Protein AF-X1B4D2-F1 (afdb_monomer_lite)

InterPro domains:
  IPR001525 C-5 cytosine methyltransferase [PF00145] (17-79)
  IPR029063 S-adenosyl-L-methionine-dependent methyltransferase superfamily [SSF53335] (24-81)

pLDDT: mean 87.38, std 8.49, range [53.78, 95.25]

Foldseek 3Di:
DDPDEDEPPDDDPQQALAPVPAHWYDDPNDIDGDFLQSLCVSLPHPGCPVPPDDRSVSSNPSNPDHRPVVVVVVVVVVVVVVVD

Organism: NCBI:txid412755

Sequence (84 aa):
ISSRVYGKKGLTPALMTQERVIPKITEDMRIRRLTPTECERLQGFPDNFTEGISDTQRYKCLGNAVTTNVITEIGKRLIEKNDK

Structure (mmCIF, N/CA/C/O backbone):
data_AF-X1B4D2-F1
#
_entry.id   AF-X1B4D2-F1
#
loop_
_atom_site.group_PDB
_atom_site.id
_atom_site.type_symbol
_atom_site.label_atom_id
_atom_site.label_alt_id
_atom_site.label_comp_id
_atom_site.label_asym_id
_atom_site.label_entity_id
_atom_site.label_seq_id
_atom_site.pdbx_PDB_ins_code
_atom_site.Cartn_x
_atom_site.Cartn_y
_atom_site.Cartn_z
_atom_site.occupancy
_atom_site.B_iso_or_equiv
_atom_site.auth_seq_id
_atom_site.auth_comp_id
_atom_site.auth_asym_id
_atom_site.auth_atom_id
_atom_site.pdbx_PDB_model_num
ATOM 1 N N . ILE A 1 1 ? 21.276 -3.019 -0.705 1.00 54.50 1 ILE A N 1
ATOM 2 C CA . ILE A 1 1 ? 19.977 -3.047 -1.433 1.00 54.50 1 ILE A CA 1
ATOM 3 C C . ILE A 1 1 ? 19.342 -4.402 -1.152 1.00 54.50 1 ILE A C 1
ATOM 5 O O . ILE A 1 1 ? 20.052 -5.392 -1.267 1.00 54.50 1 ILE A O 1
ATOM 9 N N . SER A 1 2 ? 18.077 -4.469 -0.725 1.00 58.38 2 SER A N 1
ATOM 10 C CA . SER A 1 2 ? 17.434 -5.759 -0.424 1.00 58.38 2 SER A CA 1
ATOM 11 C C . SER A 1 2 ? 17.289 -6.594 -1.704 1.00 58.38 2 SER A C 1
ATOM 13 O O . SER A 1 2 ? 16.646 -6.169 -2.666 1.00 58.38 2 SER A O 1
ATOM 15 N N . SER A 1 3 ? 17.917 -7.769 -1.727 1.00 72.56 3 SER A N 1
ATOM 16 C CA . SER A 1 3 ? 17.841 -8.767 -2.805 1.00 72.56 3 SER A CA 1
ATOM 17 C C . SER A 1 3 ? 16.691 -9.763 -2.614 1.00 72.56 3 SER A C 1
ATOM 19 O O . SER A 1 3 ? 16.588 -10.736 -3.355 1.00 72.56 3 SER A O 1
ATOM 21 N N . ARG A 1 4 ? 15.822 -9.534 -1.621 1.00 84.56 4 ARG A N 1
ATOM 22 C CA . ARG A 1 4 ? 14.732 -10.448 -1.268 1.00 84.56 4 ARG A CA 1
ATOM 23 C C . ARG A 1 4 ? 13.610 -10.396 -2.305 1.00 84.56 4 ARG A C 1
ATOM 25 O O . ARG A 1 4 ? 13.212 -9.315 -2.744 1.00 84.56 4 ARG A O 1
ATOM 32 N N . VAL A 1 5 ? 13.093 -11.570 -2.652 1.00 86.06 5 VAL A N 1
ATOM 33 C CA . VAL A 1 5 ? 11.938 -11.768 -3.534 1.00 86.06 5 VAL A CA 1
ATOM 34 C C . VAL A 1 5 ? 10.920 -12.612 -2.778 1.00 86.06 5 VAL A C 1
ATOM 36 O O . VAL A 1 5 ? 11.290 -13.593 -2.135 1.00 86.06 5 VAL A O 1
ATOM 39 N N . TYR A 1 6 ? 9.652 -12.216 -2.838 1.00 88.81 6 TYR A N 1
ATOM 40 C CA . TYR A 1 6 ? 8.555 -12.854 -2.118 1.00 88.81 6 TYR A CA 1
ATOM 41 C C . TYR A 1 6 ? 7.665 -13.655 -3.076 1.00 88.81 6 TYR A C 1
ATOM 43 O O . TYR A 1 6 ? 7.504 -13.308 -4.248 1.00 88.81 6 TYR A O 1
ATOM 51 N N . GLY A 1 7 ? 7.086 -14.747 -2.579 1.00 88.19 7 GLY A N 1
ATOM 52 C CA . GLY A 1 7 ? 6.088 -15.523 -3.315 1.00 88.19 7 GLY A CA 1
ATOM 53 C C . GLY A 1 7 ? 4.690 -14.914 -3.179 1.00 88.19 7 GLY A C 1
ATOM 54 O O . GLY A 1 7 ? 4.331 -14.425 -2.112 1.00 88.19 7 GLY A O 1
ATOM 55 N N . LYS A 1 8 ? 3.870 -15.003 -4.233 1.00 84.38 8 LYS A N 1
ATOM 56 C CA . LYS A 1 8 ? 2.506 -14.434 -4.284 1.00 84.38 8 LYS A CA 1
ATOM 57 C C . LYS A 1 8 ? 1.540 -14.985 -3.223 1.00 84.38 8 LYS A C 1
ATOM 59 O O . LYS A 1 8 ? 0.601 -14.304 -2.839 1.00 84.38 8 LYS A O 1
ATOM 64 N N . LYS A 1 9 ? 1.762 -16.217 -2.755 1.00 85.25 9 LYS A N 1
ATOM 65 C CA . LYS A 1 9 ? 0.929 -16.879 -1.732 1.00 85.25 9 LYS A CA 1
ATOM 66 C C . LYS A 1 9 ? 1.333 -16.534 -0.288 1.00 85.25 9 LYS A C 1
ATOM 68 O O . LYS A 1 9 ? 0.727 -17.056 0.640 1.00 85.25 9 LYS A O 1
ATOM 73 N N . GLY A 1 10 ? 2.381 -15.732 -0.096 1.00 86.19 10 GLY A N 1
ATOM 74 C CA . GLY A 1 10 ? 2.874 -15.333 1.222 1.00 86.19 10 GLY A CA 1
ATOM 75 C C . GLY A 1 10 ? 2.344 -13.976 1.680 1.00 86.19 10 GLY A C 1
ATOM 76 O O . GLY A 1 10 ? 1.630 -13.285 0.958 1.00 86.19 10 GLY A O 1
ATOM 77 N N . LEU A 1 11 ? 2.744 -13.579 2.888 1.00 87.06 11 LEU A N 1
ATOM 78 C CA . LEU A 1 11 ? 2.520 -12.223 3.382 1.00 87.06 11 LEU A CA 1
ATOM 79 C C . LEU A 1 11 ? 3.556 -11.266 2.788 1.00 87.06 11 LEU A C 1
ATOM 81 O O . LEU A 1 11 ? 4.734 -11.604 2.641 1.00 87.06 11 LEU A O 1
ATOM 85 N N . THR A 1 12 ? 3.109 -10.055 2.470 1.00 88.00 12 THR A N 1
ATOM 86 C CA . THR A 1 12 ? 3.997 -8.985 2.006 1.00 88.00 12 THR A CA 1
ATOM 87 C C . THR A 1 12 ? 4.712 -8.374 3.219 1.00 88.00 12 THR A C 1
ATOM 89 O O . THR A 1 12 ? 4.082 -8.218 4.267 1.00 88.00 12 THR A O 1
ATOM 92 N N . PRO A 1 13 ? 6.012 -8.028 3.133 1.00 88.94 13 PRO A N 1
ATOM 93 C CA . PRO A 1 13 ? 6.661 -7.235 4.178 1.00 88.94 13 PRO A CA 1
ATOM 94 C C . PRO A 1 13 ? 6.026 -5.838 4.286 1.00 88.94 13 PRO A C 1
ATOM 96 O O . PRO A 1 13 ? 5.287 -5.409 3.402 1.00 88.94 13 PRO A O 1
ATOM 99 N N . ALA A 1 14 ? 6.379 -5.092 5.333 1.00 87.12 14 ALA A N 1
ATOM 100 C CA 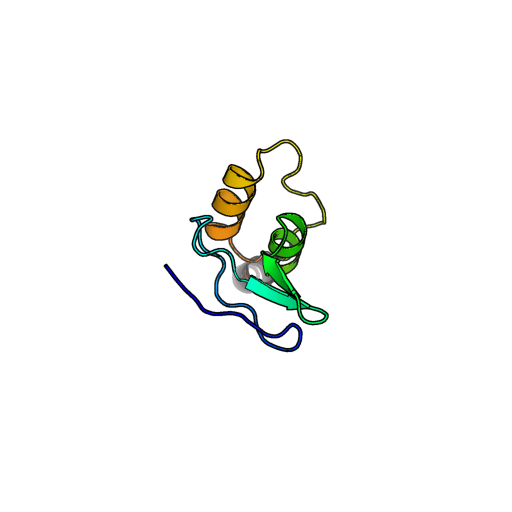. ALA A 1 14 ? 5.973 -3.695 5.452 1.00 87.12 14 ALA A CA 1
ATOM 101 C C . ALA A 1 14 ? 6.383 -2.888 4.205 1.00 87.12 14 ALA A C 1
ATOM 103 O O . ALA A 1 14 ? 7.530 -2.965 3.747 1.00 87.12 14 ALA A O 1
ATOM 104 N N . LEU A 1 15 ? 5.439 -2.113 3.666 1.00 87.06 15 LEU A N 1
ATOM 105 C CA . LEU A 1 15 ? 5.724 -1.155 2.606 1.00 87.06 15 LEU A CA 1
ATOM 106 C C . LEU A 1 15 ? 6.617 -0.054 3.175 1.00 87.06 15 LEU A C 1
ATOM 108 O O . LEU A 1 15 ? 6.361 0.464 4.256 1.00 87.06 15 LEU A O 1
ATOM 112 N N . MET A 1 16 ? 7.678 0.293 2.451 1.00 85.31 16 MET A N 1
ATOM 113 C CA . MET A 1 16 ? 8.615 1.329 2.871 1.00 85.31 16 MET A CA 1
ATOM 114 C C . MET A 1 16 ? 8.645 2.471 1.865 1.00 85.31 16 MET A C 1
ATOM 116 O O . MET A 1 16 ? 8.464 2.279 0.666 1.00 85.31 16 MET A O 1
ATOM 120 N N . THR A 1 17 ? 8.936 3.664 2.369 1.00 79.50 17 THR A N 1
ATOM 121 C CA . THR A 1 17 ? 8.908 4.945 1.651 1.00 79.50 17 THR A CA 1
ATOM 122 C C . THR A 1 17 ? 9.874 5.025 0.463 1.00 79.50 17 THR A C 1
ATOM 124 O O . THR A 1 17 ? 9.724 5.874 -0.412 1.00 79.50 17 THR A O 1
ATOM 127 N N . GLN A 1 18 ? 10.916 4.190 0.448 1.00 75.69 18 GLN A N 1
ATOM 128 C CA . GLN A 1 18 ? 11.969 4.230 -0.563 1.00 75.69 18 GLN A CA 1
ATOM 129 C C . GLN A 1 18 ? 11.714 3.224 -1.686 1.00 75.69 18 GLN A C 1
ATOM 131 O O . GLN A 1 18 ? 11.635 2.019 -1.443 1.00 75.69 18 GLN A O 1
ATOM 136 N N . GLU A 1 19 ? 11.747 3.693 -2.937 1.00 70.25 19 GLU A N 1
ATOM 137 C CA . GLU A 1 19 ? 11.533 2.844 -4.118 1.00 70.25 19 GLU A CA 1
ATOM 138 C C . GLU A 1 19 ? 12.465 1.628 -4.197 1.00 70.25 19 GLU A C 1
ATOM 140 O O . GLU A 1 19 ? 12.083 0.551 -4.656 1.00 70.25 19 GLU A O 1
ATOM 145 N N . ARG A 1 20 ? 13.712 1.777 -3.732 1.00 72.56 20 ARG A N 1
ATOM 146 C CA . ARG A 1 20 ? 14.717 0.699 -3.758 1.00 72.56 20 ARG A CA 1
ATOM 147 C C . ARG A 1 20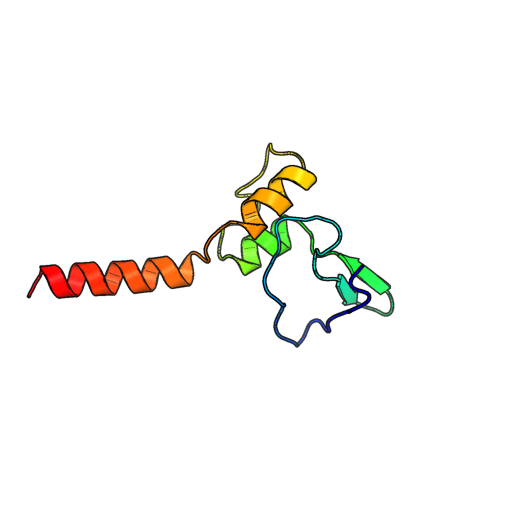 ? 14.356 -0.479 -2.854 1.00 72.56 20 ARG A C 1
ATOM 149 O O . ARG A 1 20 ? 15.026 -1.511 -2.923 1.00 72.56 20 ARG A O 1
ATOM 156 N N . VAL A 1 21 ? 13.340 -0.319 -2.010 1.00 80.44 21 VAL A N 1
ATOM 157 C CA . VAL A 1 21 ? 12.880 -1.327 -1.057 1.00 80.44 21 VAL A CA 1
ATOM 158 C C . VAL A 1 21 ? 11.425 -1.729 -1.288 1.00 80.44 21 VAL A C 1
ATOM 160 O O . VAL A 1 21 ? 10.868 -2.460 -0.473 1.00 80.44 21 VAL A O 1
ATOM 163 N N . ILE A 1 22 ? 10.836 -1.329 -2.425 1.00 83.62 22 ILE A N 1
ATOM 164 C CA . ILE A 1 22 ? 9.535 -1.846 -2.857 1.00 83.62 22 ILE A CA 1
ATOM 165 C C . ILE A 1 22 ? 9.629 -3.376 -2.944 1.00 83.62 22 ILE A C 1
ATOM 167 O O . ILE A 1 22 ? 10.565 -3.893 -3.575 1.00 83.62 22 ILE A O 1
ATOM 171 N N . PRO A 1 23 ? 8.684 -4.111 -2.332 1.00 87.25 23 PRO A N 1
ATOM 172 C CA . PRO A 1 23 ? 8.684 -5.562 -2.379 1.00 87.25 23 PRO A CA 1
ATOM 173 C C . PRO A 1 23 ? 8.663 -6.067 -3.820 1.00 87.25 23 PRO A C 1
ATOM 175 O O . PRO A 1 23 ? 7.916 -5.583 -4.676 1.00 87.25 23 PRO A O 1
ATOM 178 N N . LYS A 1 24 ? 9.520 -7.051 -4.086 1.00 89.81 24 LYS A N 1
ATOM 179 C CA . LYS A 1 24 ? 9.581 -7.747 -5.366 1.00 89.81 24 LYS A CA 1
ATOM 180 C C . LYS A 1 24 ? 8.870 -9.075 -5.225 1.00 89.81 24 LYS A C 1
ATOM 182 O O . LYS A 1 24 ? 9.128 -9.799 -4.264 1.00 89.81 24 LYS A O 1
ATOM 187 N N . ILE A 1 25 ? 8.029 -9.398 -6.191 1.00 90.31 25 ILE A N 1
ATOM 188 C CA . ILE A 1 25 ? 7.334 -10.675 -6.260 1.00 90.31 25 ILE A CA 1
ATOM 189 C C . ILE A 1 25 ? 7.802 -11.467 -7.473 1.00 90.31 25 ILE A C 1
ATOM 191 O O . ILE A 1 25 ? 8.219 -10.891 -8.482 1.00 90.31 25 ILE A O 1
ATOM 195 N N . THR A 1 26 ? 7.759 -12.789 -7.346 1.00 89.06 26 THR A N 1
ATOM 196 C CA . THR A 1 26 ? 7.959 -13.709 -8.468 1.00 89.06 26 THR A CA 1
ATOM 197 C C . THR A 1 26 ? 6.605 -14.155 -9.017 1.00 89.06 26 THR A C 1
ATOM 199 O O . THR A 1 26 ? 5.743 -14.615 -8.264 1.00 89.06 26 THR A O 1
ATOM 202 N N . GL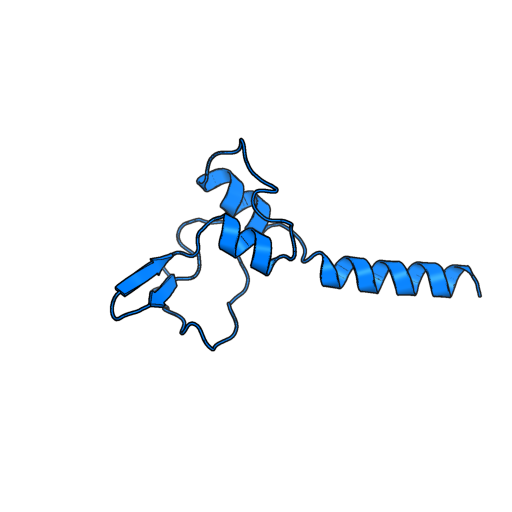U A 1 27 ? 6.407 -13.981 -10.320 1.00 83.31 27 GLU A N 1
ATOM 203 C CA . GLU A 1 27 ? 5.202 -14.356 -11.061 1.00 83.31 27 GLU A CA 1
ATOM 204 C C . GLU A 1 27 ? 5.642 -14.975 -12.393 1.00 83.31 27 GLU A C 1
ATOM 206 O O . GLU A 1 27 ? 6.411 -14.363 -13.129 1.00 83.31 27 GLU A O 1
ATOM 211 N N . ASP A 1 28 ? 5.231 -16.218 -12.659 1.00 82.25 28 ASP A N 1
ATOM 212 C CA . ASP A 1 28 ? 5.533 -16.956 -13.896 1.00 82.25 28 ASP A CA 1
ATOM 213 C C . ASP A 1 28 ? 7.013 -16.895 -14.324 1.00 82.25 28 ASP A C 1
ATOM 215 O O . ASP A 1 28 ? 7.352 -16.550 -15.455 1.00 82.25 28 ASP A O 1
ATOM 219 N N . MET A 1 29 ? 7.917 -17.211 -13.386 1.00 82.31 29 MET A N 1
ATOM 220 C CA . MET A 1 29 ? 9.382 -17.178 -13.567 1.00 82.31 29 MET A CA 1
ATOM 221 C C . MET A 1 29 ? 9.978 -15.776 -13.810 1.00 82.31 29 MET A C 1
ATOM 223 O O . MET A 1 29 ? 11.156 -15.657 -14.153 1.00 82.31 29 MET A O 1
ATOM 227 N N . ARG A 1 30 ? 9.209 -14.699 -13.600 1.00 87.19 30 ARG A N 1
ATOM 228 C CA . ARG A 1 30 ? 9.666 -13.307 -13.725 1.00 87.19 30 ARG A CA 1
ATOM 229 C C . ARG A 1 30 ? 9.581 -12.570 -12.395 1.00 87.19 30 ARG A C 1
ATOM 231 O O . ARG A 1 30 ? 8.612 -12.683 -11.653 1.00 87.19 30 ARG A O 1
ATOM 238 N N . ILE A 1 31 ? 10.605 -11.769 -12.109 1.00 89.75 31 ILE A N 1
ATOM 239 C CA . ILE A 1 31 ? 10.651 -10.921 -10.916 1.00 89.75 31 ILE A CA 1
ATOM 240 C C . ILE A 1 31 ? 10.168 -9.524 -11.300 1.00 89.75 31 ILE A C 1
ATOM 242 O O . ILE A 1 31 ? 10.771 -8.874 -12.156 1.00 89.75 31 ILE A O 1
ATOM 246 N N . ARG A 1 32 ? 9.124 -9.033 -10.630 1.00 90.19 32 ARG A N 1
ATOM 247 C CA . ARG A 1 32 ? 8.636 -7.654 -10.779 1.00 90.19 32 ARG A CA 1
ATOM 248 C C . ARG A 1 32 ? 8.431 -6.982 -9.428 1.00 90.19 32 ARG A C 1
ATOM 250 O O . ARG A 1 32 ? 8.397 -7.637 -8.390 1.00 90.19 32 ARG A O 1
ATOM 257 N N . ARG A 1 33 ? 8.317 -5.657 -9.438 1.00 89.00 33 ARG A N 1
ATOM 258 C CA . ARG A 1 33 ? 7.919 -4.876 -8.258 1.00 89.00 33 ARG A CA 1
ATOM 259 C C . ARG A 1 33 ? 6.395 -4.851 -8.158 1.00 89.00 33 ARG A C 1
ATOM 261 O O . ARG A 1 33 ? 5.715 -5.009 -9.175 1.00 89.00 33 ARG A O 1
ATOM 268 N N . LEU A 1 34 ? 5.890 -4.632 -6.949 1.00 90.50 34 LEU A N 1
ATOM 269 C CA . LEU A 1 34 ? 4.482 -4.295 -6.757 1.00 90.50 34 LEU A CA 1
ATOM 270 C C . LEU A 1 34 ? 4.164 -2.952 -7.421 1.00 90.50 34 LEU A C 1
ATOM 272 O O . LEU A 1 34 ? 4.956 -2.013 -7.314 1.00 90.50 34 LEU A O 1
ATOM 276 N N . THR A 1 35 ? 3.028 -2.857 -8.106 1.00 91.44 35 THR A N 1
ATOM 277 C CA . THR A 1 35 ? 2.535 -1.602 -8.691 1.00 91.44 35 THR A CA 1
ATOM 278 C C . THR A 1 35 ? 1.983 -0.676 -7.601 1.00 91.44 35 THR A C 1
ATOM 280 O O . THR A 1 35 ? 1.654 -1.144 -6.506 1.00 91.44 35 THR A O 1
ATOM 283 N N . PRO A 1 36 ? 1.847 0.638 -7.857 1.00 91.88 36 PRO A N 1
ATOM 284 C CA . PRO A 1 36 ? 1.226 1.544 -6.893 1.00 91.88 36 PRO A CA 1
ATOM 285 C C . PRO A 1 36 ? -0.194 1.107 -6.507 1.00 91.88 36 PRO A C 1
ATOM 287 O O . PRO A 1 36 ? -0.530 1.117 -5.328 1.00 91.88 36 PRO A O 1
ATOM 290 N N . THR A 1 37 ? -0.986 0.623 -7.468 1.00 93.00 37 THR A N 1
ATOM 291 C CA . THR A 1 37 ? -2.340 0.102 -7.222 1.00 93.00 37 THR A CA 1
ATOM 292 C C . THR A 1 37 ? -2.334 -1.166 -6.362 1.00 93.00 37 THR A C 1
ATOM 294 O O . THR A 1 37 ? -3.182 -1.340 -5.492 1.00 93.00 37 THR A O 1
ATOM 297 N N . GLU A 1 38 ? -1.353 -2.059 -6.529 1.00 92.50 38 GLU A N 1
ATOM 298 C CA . GLU A 1 38 ? -1.193 -3.207 -5.623 1.00 92.50 38 GLU A CA 1
ATOM 299 C C . GLU A 1 38 ? -0.840 -2.754 -4.196 1.00 92.50 38 GLU A C 1
ATOM 301 O O . GLU A 1 38 ? -1.357 -3.312 -3.229 1.00 92.50 38 GLU A O 1
ATOM 306 N N . CYS A 1 39 ? -0.013 -1.715 -4.051 1.00 92.00 39 CYS A N 1
ATOM 307 C CA . CYS A 1 39 ? 0.305 -1.112 -2.754 1.00 92.00 39 CYS A CA 1
ATOM 308 C C . CYS A 1 39 ? -0.910 -0.424 -2.100 1.00 92.00 39 CYS A C 1
ATOM 310 O O . CYS A 1 39 ? -1.065 -0.515 -0.884 1.00 92.00 39 CYS A O 1
ATOM 312 N N . GLU A 1 40 ? -1.785 0.224 -2.878 1.00 93.62 40 GLU A N 1
ATOM 313 C CA . GLU A 1 40 ? -3.062 0.782 -2.398 1.00 93.62 40 GLU A CA 1
ATOM 314 C C . GLU A 1 40 ? -3.943 -0.315 -1.800 1.00 93.62 40 GLU A C 1
ATOM 316 O O . GLU A 1 40 ? -4.360 -0.212 -0.645 1.00 93.62 40 GLU A O 1
ATOM 321 N N . ARG A 1 41 ? -4.132 -1.413 -2.540 1.00 93.62 41 ARG A N 1
ATOM 322 C CA . ARG A 1 41 ? -4.905 -2.576 -2.081 1.00 93.62 41 ARG A CA 1
ATOM 323 C C . ARG A 1 41 ? -4.328 -3.194 -0.811 1.00 93.62 41 ARG A C 1
ATOM 325 O O . ARG A 1 41 ? -5.087 -3.549 0.086 1.00 93.62 41 ARG A O 1
ATOM 332 N N . LEU A 1 42 ? -3.000 -3.295 -0.704 1.00 91.75 42 LEU A N 1
ATOM 333 C CA . LEU A 1 42 ? -2.336 -3.796 0.506 1.00 91.75 42 LEU A CA 1
ATOM 334 C C . LEU A 1 42 ? -2.617 -2.927 1.736 1.00 91.75 42 LEU A C 1
ATOM 336 O O . LEU A 1 42 ? -2.744 -3.455 2.837 1.00 91.75 42 LEU A O 1
ATOM 340 N N . GLN A 1 43 ? -2.735 -1.613 1.552 1.00 92.50 43 GLN A N 1
ATOM 341 C CA . GLN A 1 43 ? -3.107 -0.684 2.618 1.00 92.50 43 GLN A CA 1
ATOM 342 C C . GLN A 1 43 ? -4.628 -0.591 2.834 1.00 92.50 43 GLN A C 1
ATOM 344 O O . GLN A 1 43 ? -5.069 0.066 3.776 1.00 92.50 43 GLN A O 1
ATOM 349 N N . GLY A 1 44 ? -5.435 -1.255 2.002 1.00 92.88 44 GLY A N 1
ATOM 350 C CA . GLY A 1 44 ? -6.897 -1.207 2.050 1.00 92.88 44 GLY A CA 1
ATOM 351 C C . GLY A 1 44 ? -7.499 0.080 1.475 1.00 92.88 44 GLY A C 1
ATOM 352 O O . GLY A 1 44 ? -8.623 0.435 1.831 1.00 92.88 44 GLY A O 1
ATOM 353 N N . PHE A 1 45 ? -6.767 0.800 0.620 1.00 93.88 45 PHE A N 1
ATOM 354 C CA . PHE A 1 45 ? -7.323 1.906 -0.160 1.00 93.88 45 PHE A CA 1
ATOM 355 C C . PHE A 1 45 ? -8.082 1.385 -1.392 1.00 93.88 45 PHE A C 1
ATOM 357 O O . PHE A 1 45 ? -7.758 0.305 -1.895 1.00 93.88 45 PHE A O 1
ATOM 364 N N . PRO A 1 46 ? -9.068 2.149 -1.902 1.00 93.62 46 PRO A N 1
ATOM 365 C CA . PRO A 1 46 ? -9.665 1.891 -3.208 1.00 93.62 46 PRO A CA 1
ATOM 366 C C . PRO A 1 46 ? -8.621 1.922 -4.328 1.00 93.62 46 PRO A C 1
ATOM 368 O O . PRO A 1 46 ? -7.597 2.601 -4.222 1.00 93.62 46 PRO A O 1
ATOM 371 N N . ASP A 1 47 ? -8.911 1.227 -5.425 1.00 93.56 47 ASP A N 1
ATOM 372 C CA . ASP A 1 47 ? -8.059 1.253 -6.612 1.00 93.56 47 ASP A CA 1
ATOM 373 C C . ASP A 1 47 ? -7.931 2.681 -7.158 1.00 93.56 47 ASP A C 1
ATOM 375 O O . ASP A 1 47 ? -8.931 3.380 -7.323 1.00 93.56 47 ASP A O 1
ATOM 379 N N . ASN A 1 48 ? -6.698 3.090 -7.467 1.00 92.38 48 ASN A N 1
ATOM 380 C CA . ASN A 1 48 ? -6.344 4.404 -8.010 1.00 92.38 48 ASN A CA 1
ATOM 381 C C . ASN A 1 48 ? -6.611 5.579 -7.057 1.00 92.38 48 ASN A C 1
ATOM 383 O O . ASN A 1 48 ? -6.683 6.727 -7.485 1.00 92.38 48 ASN A O 1
ATOM 387 N N . PHE A 1 49 ? -6.675 5.329 -5.747 1.00 91.75 49 PHE A N 1
ATOM 388 C CA . PHE A 1 49 ? -6.850 6.387 -4.749 1.00 91.75 49 PHE A CA 1
ATOM 389 C C . PHE A 1 49 ? -5.766 7.480 -4.810 1.00 91.75 49 PHE A C 1
ATOM 391 O O . PHE A 1 49 ? -6.025 8.632 -4.474 1.00 91.75 49 PHE A O 1
ATOM 398 N N . THR A 1 50 ? -4.549 7.132 -5.238 1.00 90.12 50 THR A N 1
ATOM 399 C CA . THR A 1 50 ? -3.422 8.072 -5.373 1.00 90.12 50 THR A CA 1
ATOM 400 C C . THR A 1 50 ? -3.129 8.468 -6.825 1.00 90.12 50 THR A C 1
ATOM 402 O O . THR A 1 50 ? -2.014 8.882 -7.150 1.00 90.12 50 THR A O 1
ATOM 405 N N . GLU A 1 51 ? -4.111 8.327 -7.718 1.00 91.31 51 GLU A N 1
ATOM 406 C CA . GLU A 1 51 ? -4.012 8.776 -9.108 1.00 91.31 51 GLU A CA 1
ATOM 407 C C . GLU A 1 51 ? -3.781 10.297 -9.206 1.00 91.31 51 GLU A C 1
ATOM 409 O O . GLU A 1 51 ? -4.227 11.076 -8.365 1.00 91.31 51 GLU A O 1
ATOM 414 N N . GLY A 1 52 ? -3.018 10.724 -10.216 1.00 90.50 52 GLY A N 1
ATOM 415 C CA . GLY A 1 52 ? -2.603 12.124 -10.397 1.00 90.50 52 GLY A CA 1
ATOM 416 C C . GLY A 1 52 ? -1.277 12.501 -9.721 1.00 90.50 52 GLY A C 1
ATOM 417 O O . GLY A 1 52 ? -0.771 13.601 -9.935 1.00 90.50 52 GLY A O 1
ATOM 418 N N . ILE A 1 53 ? -0.674 11.588 -8.954 1.00 91.62 53 ILE A N 1
ATOM 419 C CA . ILE A 1 53 ? 0.649 11.746 -8.334 1.00 91.62 53 ILE A CA 1
ATOM 420 C C . ILE A 1 53 ? 1.672 10.871 -9.081 1.00 91.62 53 ILE A C 1
ATOM 422 O O . ILE A 1 53 ? 1.331 9.796 -9.571 1.00 91.62 53 ILE A O 1
ATOM 426 N N . SER A 1 54 ? 2.939 11.297 -9.161 1.00 90.38 54 SER A N 1
ATOM 427 C CA . SER A 1 54 ? 3.998 10.472 -9.770 1.00 90.38 54 SER A CA 1
ATOM 428 C C . SER A 1 54 ? 4.193 9.149 -9.021 1.00 90.38 54 SER A C 1
ATOM 430 O O . SER A 1 54 ? 4.118 9.120 -7.793 1.00 90.38 54 SER A O 1
ATOM 432 N N . ASP A 1 55 ? 4.507 8.059 -9.726 1.00 89.00 55 ASP A N 1
ATOM 433 C CA . ASP A 1 55 ? 4.656 6.728 -9.112 1.00 89.00 55 ASP A CA 1
ATOM 434 C C . ASP A 1 55 ? 5.623 6.731 -7.919 1.00 89.00 55 ASP A C 1
ATOM 436 O O . ASP A 1 55 ? 5.309 6.191 -6.857 1.00 89.00 55 ASP A O 1
ATOM 440 N N . THR A 1 56 ? 6.754 7.430 -8.039 1.00 88.38 56 THR A N 1
ATOM 441 C CA . THR A 1 56 ? 7.723 7.615 -6.949 1.00 88.38 56 THR A CA 1
ATOM 442 C C . THR A 1 56 ? 7.092 8.215 -5.699 1.00 88.38 56 THR A C 1
ATOM 444 O O . THR A 1 56 ? 7.325 7.750 -4.579 1.00 88.38 56 THR A O 1
ATOM 447 N N . GLN A 1 57 ? 6.280 9.256 -5.871 1.00 89.94 57 GLN A N 1
ATOM 448 C CA . GLN A 1 57 ? 5.581 9.903 -4.769 1.00 89.94 57 GLN A CA 1
ATOM 449 C C . GLN A 1 57 ? 4.454 9.017 -4.227 1.00 89.94 57 GLN A C 1
ATOM 451 O O . GLN A 1 57 ? 4.299 8.950 -3.010 1.00 89.94 57 GLN A O 1
ATOM 456 N N . ARG A 1 58 ? 3.741 8.271 -5.081 1.00 91.25 58 ARG A N 1
ATOM 457 C CA . ARG A 1 58 ? 2.718 7.300 -4.655 1.00 91.25 58 ARG A CA 1
ATOM 458 C C . ARG A 1 58 ? 3.315 6.244 -3.728 1.00 91.25 58 ARG A C 1
ATOM 460 O O . ARG A 1 58 ? 2.811 6.055 -2.624 1.00 91.25 58 ARG A O 1
ATOM 467 N N . TYR A 1 59 ? 4.443 5.631 -4.100 1.00 90.44 59 TYR A N 1
ATOM 468 C CA . TYR A 1 59 ? 5.142 4.672 -3.232 1.00 90.44 59 TYR A CA 1
ATOM 469 C C . TYR A 1 59 ? 5.573 5.292 -1.898 1.00 90.44 59 TYR A C 1
ATOM 471 O O . TYR A 1 59 ? 5.437 4.662 -0.849 1.00 90.44 59 TYR A O 1
ATOM 479 N N . LYS A 1 60 ? 6.050 6.541 -1.917 1.00 90.12 60 LYS A N 1
ATOM 480 C CA . LYS A 1 60 ? 6.421 7.279 -0.704 1.00 90.12 60 LYS A CA 1
ATOM 481 C C . LYS A 1 60 ? 5.216 7.546 0.205 1.00 90.12 60 LYS A C 1
ATOM 483 O O . LYS A 1 60 ? 5.322 7.340 1.412 1.00 90.12 60 LYS A O 1
ATOM 488 N N . CYS A 1 61 ? 4.081 7.963 -0.350 1.00 90.19 61 CYS A N 1
ATOM 489 C CA . CYS A 1 61 ? 2.845 8.169 0.402 1.00 90.19 61 CYS A CA 1
ATOM 490 C C . CYS A 1 61 ? 2.334 6.854 1.002 1.00 9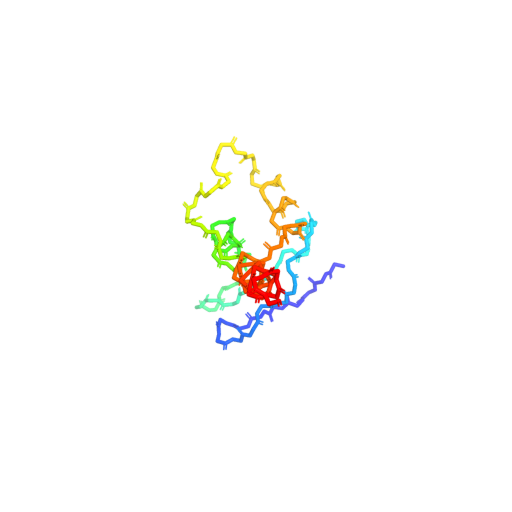0.19 61 CYS A C 1
ATOM 492 O O . CYS A 1 61 ? 2.091 6.794 2.201 1.00 90.19 61 CYS A O 1
ATOM 494 N N . LEU A 1 62 ? 2.258 5.789 0.202 1.00 91.31 62 LEU A N 1
ATOM 495 C CA . LEU A 1 62 ? 1.752 4.479 0.626 1.00 91.31 62 LEU A CA 1
ATOM 496 C C . LEU A 1 62 ? 2.668 3.771 1.635 1.00 91.31 62 LEU A C 1
ATOM 498 O O . LEU A 1 62 ? 2.181 3.017 2.474 1.00 91.31 62 LEU A O 1
ATOM 502 N N . GLY A 1 63 ? 3.980 4.020 1.583 1.00 89.38 63 GLY A N 1
ATOM 503 C CA . GLY A 1 63 ? 4.936 3.514 2.572 1.00 89.38 63 GLY A CA 1
ATOM 504 C C . GLY A 1 63 ? 4.832 4.198 3.939 1.00 89.38 63 GLY A C 1
ATOM 505 O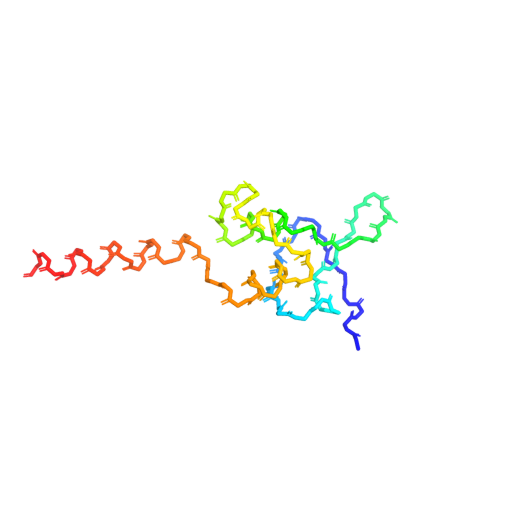 O . GLY A 1 63 ? 5.141 3.578 4.948 1.00 89.38 63 GLY A O 1
ATOM 506 N N . ASN A 1 64 ? 4.380 5.455 3.984 1.00 90.25 64 ASN A N 1
ATOM 507 C CA . ASN A 1 64 ? 4.111 6.178 5.236 1.00 90.25 64 ASN A CA 1
ATOM 508 C C . ASN A 1 64 ? 2.643 6.077 5.681 1.00 90.25 64 ASN A C 1
ATOM 510 O O . ASN A 1 64 ? 2.294 6.556 6.759 1.00 90.25 64 ASN A O 1
ATOM 514 N N . ALA A 1 65 ? 1.777 5.528 4.831 1.00 91.00 65 ALA A N 1
ATOM 515 C CA . ALA A 1 65 ? 0.362 5.404 5.110 1.00 91.00 65 ALA A CA 1
ATOM 516 C C . ALA A 1 65 ? 0.092 4.327 6.165 1.00 91.00 65 ALA A C 1
ATOM 518 O O . ALA A 1 65 ? 0.886 3.413 6.395 1.00 91.00 65 ALA A O 1
ATOM 519 N N . VAL A 1 66 ? -1.081 4.437 6.775 1.00 89.94 66 VAL A N 1
ATOM 520 C CA . VAL A 1 66 ? -1.623 3.451 7.707 1.00 89.94 66 VAL A CA 1
ATOM 521 C C . VAL A 1 66 ? -2.686 2.613 7.010 1.00 89.94 66 VAL A C 1
ATOM 523 O O . VAL A 1 66 ? -3.433 3.118 6.172 1.00 89.94 66 VAL A O 1
ATOM 526 N N . THR A 1 67 ? -2.768 1.335 7.373 1.00 93.56 67 THR A N 1
ATOM 527 C CA . THR A 1 67 ? -3.746 0.414 6.792 1.00 93.56 67 THR A CA 1
ATOM 528 C C . THR A 1 67 ? -5.155 0.775 7.258 1.00 93.56 67 THR A C 1
ATOM 530 O O . THR A 1 67 ? -5.436 0.781 8.461 1.00 93.56 67 THR A O 1
ATOM 533 N N . THR A 1 68 ? -6.053 1.047 6.313 1.00 93.12 68 THR A N 1
ATOM 534 C CA . THR A 1 68 ? -7.406 1.570 6.571 1.00 93.12 68 THR A CA 1
ATOM 535 C C . THR A 1 68 ? -8.205 0.656 7.497 1.00 93.12 68 THR A C 1
ATOM 537 O O . THR A 1 68 ? -8.748 1.122 8.495 1.00 93.12 68 THR A O 1
ATOM 540 N N . ASN A 1 69 ? -8.171 -0.656 7.248 1.00 92.50 69 ASN A N 1
ATOM 541 C CA . ASN A 1 69 ? -8.877 -1.667 8.040 1.00 92.50 69 ASN A CA 1
ATOM 542 C C . ASN A 1 69 ? -8.526 -1.611 9.537 1.00 92.50 69 ASN A C 1
ATOM 544 O O . ASN A 1 69 ? -9.402 -1.765 10.388 1.00 92.50 69 ASN A O 1
ATOM 548 N N . VAL A 1 70 ? -7.252 -1.365 9.864 1.00 92.94 70 VAL A N 1
ATOM 549 C CA . VAL A 1 70 ? -6.780 -1.281 11.256 1.00 92.94 70 VAL A CA 1
ATOM 550 C C . VAL A 1 70 ? -7.323 -0.020 11.924 1.00 92.94 70 VAL A C 1
ATOM 552 O O . VAL A 1 70 ? -7.823 -0.079 13.045 1.00 92.94 70 VAL A O 1
ATOM 555 N N . ILE A 1 71 ? -7.277 1.116 11.225 1.00 93.81 71 ILE A N 1
ATOM 556 C CA . ILE A 1 71 ? -7.794 2.390 11.738 1.00 93.81 71 ILE A CA 1
ATOM 557 C C . ILE A 1 71 ? -9.311 2.340 11.926 1.00 93.81 71 ILE A C 1
ATOM 559 O O . ILE A 1 71 ? -9.811 2.823 12.940 1.00 93.81 71 ILE A O 1
ATOM 563 N N . THR A 1 72 ? -10.045 1.719 11.000 1.00 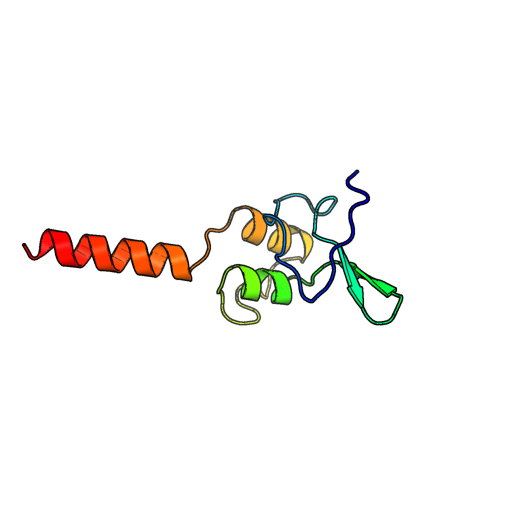94.06 72 THR A N 1
ATOM 564 C CA . THR A 1 72 ? -11.496 1.536 11.123 1.00 94.06 72 THR A CA 1
ATOM 565 C C . THR A 1 72 ? -11.859 0.755 12.386 1.00 94.06 72 THR A C 1
ATOM 567 O O . THR A 1 72 ? -12.769 1.157 13.108 1.00 94.06 72 THR A O 1
ATOM 570 N N . GLU A 1 73 ? -11.142 -0.328 12.684 1.00 95.25 73 GLU A N 1
ATOM 571 C CA . GLU A 1 73 ? -11.377 -1.130 13.889 1.00 95.25 73 GLU A CA 1
ATOM 572 C C . GLU A 1 73 ? -11.043 -0.361 15.177 1.00 95.25 73 GLU A C 1
ATOM 574 O O . GLU A 1 73 ? -11.803 -0.408 16.145 1.00 95.25 73 GLU A O 1
ATOM 579 N N . ILE A 1 74 ? -9.949 0.409 15.183 1.00 94.75 74 ILE A N 1
ATOM 580 C CA . ILE A 1 74 ? -9.605 1.288 16.312 1.00 94.75 74 ILE A CA 1
ATOM 581 C C . ILE A 1 74 ? -10.706 2.335 16.532 1.00 94.75 74 ILE A C 1
ATOM 583 O O . ILE A 1 74 ? -11.144 2.532 17.664 1.00 94.75 74 ILE A O 1
ATOM 587 N N . GLY A 1 75 ? -11.184 2.974 15.461 1.00 94.50 75 GLY A N 1
ATOM 588 C CA . GLY A 1 75 ? -12.237 3.988 15.523 1.00 94.50 75 GLY A CA 1
ATOM 589 C C . GLY A 1 75 ? -13.540 3.457 16.120 1.00 94.50 75 GLY A C 1
ATOM 590 O O . GLY A 1 75 ? -14.107 4.098 17.002 1.00 94.50 75 GLY A O 1
ATOM 591 N N . LYS A 1 76 ? -13.973 2.255 15.717 1.00 94.69 76 LYS A N 1
ATOM 592 C CA . LYS A 1 76 ? -15.166 1.598 16.283 1.00 94.69 76 LYS A CA 1
ATOM 593 C C . LYS A 1 76 ? -15.058 1.420 17.796 1.00 94.69 76 LYS A C 1
ATOM 595 O O . LYS A 1 76 ? -15.953 1.832 18.525 1.00 94.69 76 LYS A O 1
ATOM 600 N N . ARG A 1 77 ? -13.926 0.896 18.276 1.00 94.38 77 ARG A N 1
ATOM 601 C CA . ARG A 1 77 ? -13.689 0.669 19.714 1.00 94.38 77 ARG A CA 1
ATOM 602 C C . ARG A 1 77 ? -13.640 1.959 20.526 1.00 94.38 77 ARG A C 1
ATOM 604 O O . ARG A 1 77 ? -14.010 1.956 21.697 1.00 94.38 77 ARG A O 1
ATOM 611 N N . LEU A 1 78 ? -13.151 3.048 19.933 1.00 94.75 78 LEU A N 1
ATOM 612 C CA . LEU A 1 78 ? -13.141 4.357 20.587 1.00 94.75 78 LEU A CA 1
ATOM 613 C C . LEU A 1 78 ? -14.558 4.914 20.750 1.00 94.75 78 LEU A C 1
ATOM 615 O O . LEU A 1 78 ? -14.874 5.430 21.818 1.00 94.75 78 LEU A O 1
ATOM 619 N N . ILE A 1 79 ? -15.410 4.769 19.731 1.00 93.31 79 ILE A N 1
ATOM 620 C CA . ILE A 1 79 ? -16.813 5.203 19.787 1.00 93.31 79 ILE A CA 1
ATOM 621 C C . ILE A 1 79 ? -17.584 4.372 20.822 1.00 93.31 79 ILE A C 1
ATOM 623 O O . ILE A 1 79 ? -18.166 4.940 21.740 1.00 93.31 79 ILE A O 1
ATOM 627 N N . GLU A 1 80 ? -17.477 3.040 20.771 1.00 91.62 80 GLU A N 1
ATOM 628 C CA . GLU A 1 80 ? -18.130 2.136 21.736 1.00 91.62 80 GLU A CA 1
ATOM 629 C C . GLU A 1 80 ? -17.751 2.411 23.199 1.00 91.62 80 GLU A C 1
ATOM 631 O O . GLU A 1 80 ? -18.527 2.122 24.109 1.00 91.62 80 GLU A O 1
ATOM 636 N N . LYS A 1 81 ? -16.537 2.918 23.446 1.00 82.25 81 LYS A N 1
ATOM 637 C CA . LYS A 1 81 ? -16.069 3.258 24.792 1.00 82.25 81 LYS A CA 1
ATOM 638 C C . LYS A 1 81 ? -16.586 4.614 25.269 1.00 82.25 81 LYS A C 1
ATOM 640 O O . LYS A 1 81 ? -16.761 4.771 26.468 1.00 82.25 81 LYS A O 1
ATOM 645 N N . ASN A 1 82 ? -16.792 5.571 24.367 1.00 73.81 82 ASN A N 1
ATOM 646 C CA . ASN A 1 82 ? -17.322 6.891 24.716 1.00 73.81 82 ASN A CA 1
ATOM 647 C C . ASN A 1 82 ? -18.836 6.867 24.981 1.00 73.81 82 ASN A C 1
ATOM 649 O O . ASN A 1 82 ? -19.333 7.749 25.673 1.00 73.81 82 ASN A O 1
ATOM 653 N N . ASP A 1 83 ? -19.540 5.857 24.464 1.00 65.75 83 ASP A N 1
ATOM 654 C CA . ASP A 1 83 ? -20.970 5.633 24.707 1.00 65.75 83 ASP A CA 1
ATOM 655 C C . ASP A 1 83 ? -21.253 4.808 25.990 1.00 65.75 83 ASP A C 1
ATOM 657 O O . ASP A 1 83 ? -22.407 4.472 26.265 1.00 65.75 83 ASP A O 1
ATOM 661 N N . LYS A 1 84 ? -20.218 4.468 26.777 1.00 53.78 84 LYS A N 1
ATOM 662 C CA . LYS A 1 84 ? -20.312 3.813 28.098 1.00 53.78 84 LYS A CA 1
ATOM 663 C C . LYS A 1 84 ? -19.892 4.758 29.216 1.00 53.78 84 LYS A C 1
ATOM 665 O O . LYS A 1 84 ? -20.549 4.696 30.277 1.00 53.78 84 LYS A O 1
#

Secondary structure (DSSP, 8-state):
----EEETTSPPPPP-SSGGGSPEEEETTEEEEPPHHHHHHHHTPPTTTTTTS-HHHHHHHHHHPPPHHHHHHHHHHHHHHHT-

Radius of gyration: 15.52 Å; chains: 1; bounding box: 41×29×42 Å